Protein AF-A0A7D9E624-F1 (afdb_monomer_lite)

InterPro domains:
  IPR007064 Nmd3, N-terminal [PF04981] (1-89)
  IPR039768 Ribosomal export protein Nmd3 [PTHR12746] (1-91)

Structure (mmCIF, N/CA/C/O backbone):
data_AF-A0A7D9E624-F1
#
_entry.id   AF-A0A7D9E624-F1
#
loop_
_atom_site.group_PDB
_atom_site.id
_atom_site.type_symbol
_atom_site.label_atom_id
_atom_site.label_alt_id
_atom_site.label_comp_id
_atom_site.label_asym_id
_atom_site.label_entity_id
_atom_site.label_seq_id
_atom_site.pdbx_PDB_ins_code
_atom_site.Cartn_x
_atom_site.Cartn_y
_atom_site.Cartn_z
_atom_site.occupancy
_atom_site.B_iso_or_equiv
_atom_site.auth_seq_id
_atom_site.auth_comp_id
_atom_site.auth_asym_id
_atom_site.auth_atom_id
_atom_site.pdbx_PDB_model_num
ATOM 1 N N . MET A 1 1 ? -20.714 7.228 25.589 1.00 64.56 1 MET A N 1
ATOM 2 C CA . MET A 1 1 ? -19.821 8.012 24.701 1.00 64.56 1 MET A CA 1
ATOM 3 C C . MET A 1 1 ? -20.471 8.163 23.323 1.00 64.56 1 MET A C 1
ATOM 5 O O . MET A 1 1 ? -21.080 7.204 22.871 1.00 64.56 1 MET A O 1
ATOM 9 N N . CYS A 1 2 ? -20.442 9.335 22.669 1.00 79.88 2 CYS A N 1
ATOM 10 C CA . CYS A 1 2 ? -21.076 9.509 21.348 1.00 79.88 2 CYS A CA 1
ATOM 11 C C . CYS A 1 2 ? -20.124 9.132 20.194 1.00 79.88 2 CYS A C 1
ATOM 13 O O . CYS A 1 2 ? -18.904 9.136 20.354 1.00 79.88 2 CYS A O 1
ATOM 15 N N . VAL A 1 3 ? -20.678 8.858 19.006 1.00 79.12 3 VAL A N 1
ATOM 16 C CA . VAL A 1 3 ? -19.911 8.465 17.803 1.00 79.12 3 VAL A CA 1
ATOM 17 C C . VAL A 1 3 ? -18.862 9.515 17.408 1.00 79.12 3 VAL A C 1
ATOM 19 O O . VAL A 1 3 ? -17.805 9.167 16.889 1.00 79.12 3 VAL A O 1
ATOM 22 N N . ALA A 1 4 ? -19.127 10.798 17.669 1.00 80.06 4 ALA A N 1
ATOM 23 C CA . ALA A 1 4 ? -18.178 11.873 17.388 1.00 80.06 4 ALA A CA 1
ATOM 24 C C . ALA A 1 4 ? -16.951 11.818 18.313 1.00 80.06 4 ALA A C 1
ATOM 26 O O . ALA A 1 4 ? -15.835 11.928 17.820 1.00 80.06 4 ALA A O 1
ATOM 27 N N . CYS A 1 5 ? -17.146 11.577 19.614 1.00 78.75 5 CYS A N 1
ATOM 28 C CA . CYS A 1 5 ? -16.056 11.432 20.585 1.00 78.75 5 CYS A CA 1
ATOM 29 C C . CYS A 1 5 ? -15.226 10.159 20.352 1.00 78.75 5 CYS A C 1
ATOM 31 O O . CYS A 1 5 ? -14.006 10.193 20.478 1.00 78.75 5 CYS A O 1
ATOM 33 N N . LEU A 1 6 ? -15.870 9.058 19.946 1.00 77.69 6 LEU A N 1
ATOM 34 C CA . LEU A 1 6 ? -15.182 7.814 19.574 1.00 77.69 6 LEU A CA 1
ATOM 35 C C . LEU A 1 6 ? -14.207 8.020 18.405 1.00 77.69 6 LEU A C 1
ATOM 37 O O . LEU A 1 6 ? -13.103 7.488 18.423 1.00 77.69 6 LEU A O 1
ATOM 41 N N . ARG A 1 7 ? -14.582 8.824 17.400 1.00 77.19 7 ARG A N 1
ATOM 42 C CA . ARG A 1 7 ? -13.723 9.114 16.236 1.00 77.19 7 ARG A CA 1
ATOM 43 C C . ARG A 1 7 ? -12.483 9.939 16.577 1.00 77.19 7 ARG A C 1
ATOM 45 O O . ARG A 1 7 ? -11.508 9.850 15.842 1.00 77.19 7 ARG A O 1
ATOM 52 N N . THR A 1 8 ? -12.531 10.757 17.627 1.00 78.56 8 THR A N 1
ATOM 53 C CA . THR A 1 8 ? -11.393 11.580 18.065 1.00 78.56 8 THR A CA 1
ATOM 54 C C . THR A 1 8 ? -10.477 10.868 19.050 1.00 78.56 8 THR A C 1
ATOM 56 O O . THR A 1 8 ? -9.306 11.216 19.110 1.00 78.56 8 THR A O 1
ATOM 59 N N . GLN A 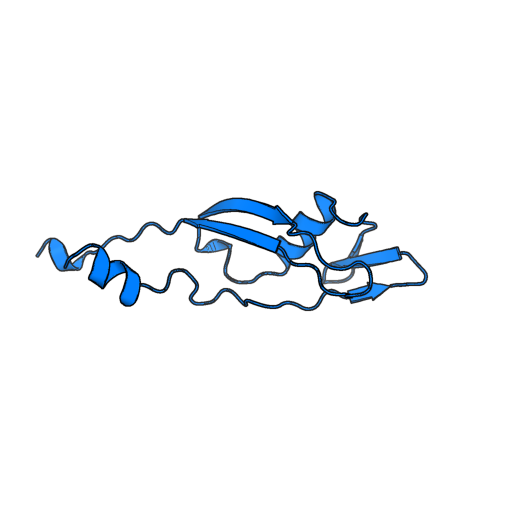1 9 ? -10.989 9.912 19.829 1.00 74.69 9 GLN A N 1
ATOM 60 C CA . GLN A 1 9 ? -10.184 9.178 20.811 1.00 74.69 9 GLN A CA 1
ATOM 61 C C . GLN A 1 9 ? -9.582 7.880 20.262 1.00 74.69 9 GLN A C 1
ATOM 63 O O . GLN A 1 9 ? -8.527 7.461 20.727 1.00 74.69 9 GLN A O 1
ATOM 68 N N . VAL A 1 10 ? -10.236 7.231 19.293 1.00 73.69 10 VAL A N 1
ATOM 69 C CA . VAL A 1 10 ? -9.782 5.942 18.757 1.00 73.69 10 VAL A CA 1
ATOM 70 C C . VAL A 1 10 ? -9.014 6.149 17.456 1.00 73.69 10 VAL A C 1
ATOM 72 O O . VAL A 1 10 ? -9.591 6.194 16.367 1.00 73.69 10 VAL A O 1
ATOM 75 N N . ASP A 1 11 ? -7.688 6.190 17.556 1.00 69.88 11 ASP A N 1
ATOM 76 C CA . ASP A 1 11 ? -6.815 6.202 16.388 1.00 69.88 11 ASP A CA 1
ATOM 77 C C . ASP A 1 11 ? -6.665 4.786 15.804 1.00 69.88 11 ASP A C 1
ATOM 79 O O . ASP A 1 11 ? -5.902 3.930 16.255 1.00 69.88 11 ASP A O 1
ATOM 83 N N . ILE A 1 12 ? -7.397 4.517 14.722 1.00 76.56 12 ILE A N 1
ATOM 84 C CA . ILE A 1 12 ? -7.349 3.225 14.011 1.00 76.56 12 ILE A CA 1
ATOM 85 C C . ILE A 1 12 ? -5.979 3.005 13.335 1.00 76.56 12 ILE A C 1
ATOM 87 O O . ILE A 1 12 ? -5.586 1.868 13.071 1.00 76.56 12 ILE A O 1
ATOM 91 N N . THR A 1 13 ? -5.238 4.083 13.066 1.00 73.75 13 THR A N 1
ATOM 92 C CA . THR A 1 13 ? -3.949 4.052 12.356 1.00 73.75 13 THR A CA 1
ATOM 93 C C . THR A 1 13 ? -2.729 3.847 13.255 1.00 73.75 13 THR A C 1
ATOM 95 O O . THR A 1 13 ? -1.603 3.863 12.752 1.00 73.75 13 THR A O 1
ATOM 98 N N . GLU A 1 14 ? -2.910 3.662 14.564 1.00 77.25 14 GLU A N 1
ATOM 99 C CA . GLU A 1 14 ? -1.798 3.426 15.488 1.00 77.25 14 GLU A CA 1
ATOM 100 C C . GLU A 1 14 ? -0.964 2.205 15.070 1.00 77.25 14 GLU A C 1
ATOM 102 O O . GLU A 1 14 ? -1.442 1.071 14.996 1.00 77.25 14 GLU A O 1
ATOM 107 N N . GLY A 1 15 ? 0.318 2.445 14.783 1.00 76.50 15 GLY A N 1
ATOM 108 C CA . GLY A 1 15 ? 1.275 1.409 14.393 1.00 76.50 15 GLY A CA 1
ATOM 109 C C . GLY A 1 15 ? 1.394 1.142 12.889 1.00 76.50 15 GLY A C 1
ATOM 110 O O . GLY A 1 15 ? 2.218 0.308 12.509 1.00 76.50 15 GLY A O 1
ATOM 111 N N . ILE A 1 16 ? 0.645 1.849 12.033 1.00 84.12 16 ILE A N 1
ATOM 112 C CA . ILE A 1 16 ? 0.808 1.768 10.573 1.00 84.12 16 ILE A CA 1
ATOM 113 C C . ILE A 1 16 ? 1.678 2.942 10.094 1.00 84.12 16 ILE A C 1
ATOM 115 O O . ILE A 1 16 ? 1.275 4.102 10.222 1.00 84.12 16 ILE A O 1
ATOM 119 N N . PRO A 1 17 ? 2.869 2.690 9.520 1.00 86.69 17 PRO A N 1
ATOM 120 C CA . PRO A 1 17 ? 3.700 3.761 8.989 1.00 86.69 17 PRO A CA 1
ATOM 121 C C . PRO A 1 17 ? 3.050 4.374 7.741 1.00 86.69 17 PRO A C 1
ATOM 123 O O . PRO A 1 17 ? 2.690 3.667 6.802 1.00 86.69 17 PRO A O 1
ATOM 126 N N . LYS A 1 18 ? 2.950 5.708 7.702 1.00 85.50 18 LYS A N 1
ATOM 127 C CA . LYS A 1 18 ? 2.374 6.455 6.565 1.00 85.50 18 LYS A CA 1
ATOM 128 C C . LYS A 1 18 ? 3.283 6.477 5.331 1.00 85.50 18 LYS A C 1
ATOM 130 O O . LYS A 1 18 ? 2.822 6.776 4.234 1.00 85.50 18 LYS A O 1
ATOM 135 N N . GLN A 1 19 ? 4.573 6.191 5.507 1.00 87.62 19 GLN A N 1
ATOM 136 C CA . GLN A 1 19 ? 5.571 6.234 4.446 1.00 87.62 19 GLN A CA 1
ATOM 137 C C . GLN A 1 19 ? 6.538 5.056 4.570 1.00 87.62 19 GLN A C 1
ATOM 139 O O . GLN A 1 19 ? 6.960 4.694 5.668 1.00 87.62 19 GLN A O 1
ATOM 144 N N . VAL A 1 20 ? 6.889 4.463 3.430 1.00 87.94 20 VAL A N 1
ATOM 145 C CA . VAL A 1 20 ? 7.802 3.320 3.333 1.00 87.94 20 VAL A CA 1
ATOM 146 C C . VAL A 1 20 ? 8.735 3.514 2.143 1.00 87.94 20 VAL A C 1
ATOM 148 O O . VAL A 1 20 ? 8.340 4.060 1.114 1.00 87.94 20 VAL A O 1
ATOM 151 N N . HIS A 1 21 ? 9.977 3.051 2.283 1.00 87.94 21 HIS A N 1
ATOM 152 C CA . HIS A 1 21 ? 10.965 3.060 1.210 1.00 87.94 21 HIS A CA 1
ATOM 153 C C . HIS A 1 21 ? 10.961 1.734 0.440 1.00 87.94 21 HIS A C 1
ATOM 155 O O . HIS A 1 21 ? 11.035 0.649 1.025 1.00 87.94 21 HIS A O 1
ATOM 161 N N . LEU A 1 22 ? 10.900 1.839 -0.887 1.00 87.69 22 LEU A N 1
ATOM 162 C CA . LEU A 1 22 ? 11.039 0.724 -1.818 1.00 87.69 22 LEU A CA 1
ATOM 163 C C . LEU A 1 22 ? 12.379 0.843 -2.538 1.00 87.69 22 LEU A C 1
ATOM 165 O O . LEU A 1 22 ? 12.703 1.900 -3.079 1.00 87.69 22 LEU A O 1
ATOM 169 N N . ASN A 1 23 ? 13.136 -0.251 -2.568 1.00 88.94 23 ASN A N 1
ATOM 170 C CA . ASN A 1 23 ? 14.392 -0.298 -3.305 1.00 88.94 23 ASN A CA 1
ATOM 171 C C . ASN A 1 23 ? 14.098 -0.809 -4.715 1.00 88.94 23 ASN A C 1
ATOM 173 O O . ASN A 1 23 ? 13.547 -1.900 -4.882 1.00 88.94 23 ASN A O 1
ATOM 177 N N . PHE A 1 24 ? 14.471 -0.011 -5.709 1.00 88.69 24 PHE A N 1
ATOM 178 C CA . PHE A 1 24 ? 14.281 -0.296 -7.125 1.00 88.69 24 PHE A CA 1
ATOM 179 C C . PHE A 1 24 ? 15.636 -0.294 -7.831 1.00 88.69 24 PHE A 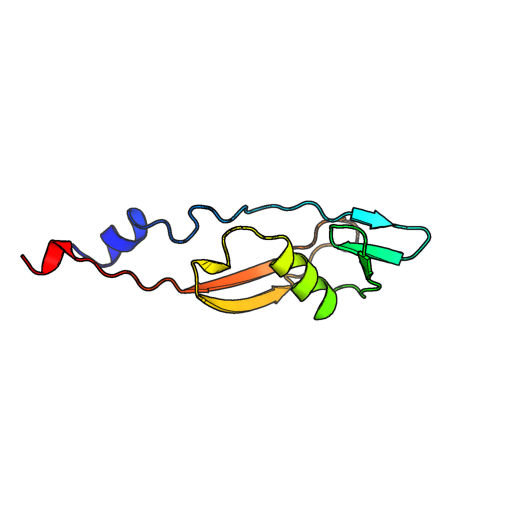C 1
ATOM 181 O O . PHE A 1 24 ? 16.400 0.668 -7.712 1.00 88.69 24 PHE A O 1
ATOM 188 N N . CYS A 1 25 ? 15.938 -1.366 -8.563 1.00 87.62 25 CYS A N 1
ATOM 189 C CA . CYS A 1 25 ? 17.145 -1.453 -9.376 1.00 87.62 25 CYS A CA 1
ATOM 190 C C . CYS A 1 25 ? 16.849 -0.971 -10.798 1.00 87.62 25 CYS A C 1
ATOM 192 O O . CYS A 1 25 ? 16.057 -1.589 -11.502 1.00 87.62 25 CYS A O 1
ATOM 194 N N . LYS A 1 26 ? 17.534 0.092 -11.242 1.00 84.62 26 LYS A N 1
ATOM 195 C CA . LYS A 1 26 ? 17.390 0.629 -12.606 1.00 84.62 26 LYS A CA 1
ATOM 196 C C . LYS A 1 26 ? 17.941 -0.293 -13.695 1.00 84.62 26 LYS A C 1
ATOM 198 O O . LYS A 1 26 ? 17.452 -0.241 -14.808 1.00 84.62 26 LYS A O 1
ATOM 203 N N . ALA A 1 27 ? 18.961 -1.097 -13.390 1.00 87.38 27 ALA A N 1
ATOM 204 C CA . ALA A 1 27 ? 19.587 -1.975 -14.380 1.00 87.38 27 ALA A CA 1
ATOM 205 C C . ALA A 1 27 ? 18.731 -3.213 -14.688 1.00 87.38 27 ALA A C 1
ATOM 207 O O . ALA A 1 27 ? 18.758 -3.717 -15.802 1.00 87.38 27 ALA A O 1
ATOM 208 N N . CYS A 1 28 ? 17.976 -3.697 -13.696 1.00 85.00 28 CYS A N 1
ATOM 209 C CA . CYS A 1 28 ? 17.184 -4.922 -13.815 1.00 85.00 28 CYS A CA 1
ATOM 210 C C . CYS A 1 28 ? 15.671 -4.671 -13.848 1.00 85.00 28 CYS A C 1
ATOM 212 O O . CYS A 1 28 ? 14.928 -5.636 -13.979 1.00 85.00 28 CYS A O 1
ATOM 214 N N . GLU A 1 29 ? 15.227 -3.426 -13.636 1.00 86.12 29 GLU A N 1
ATOM 215 C CA . GLU A 1 29 ? 13.815 -3.022 -13.502 1.00 86.12 29 GLU A CA 1
ATOM 216 C C . GLU A 1 29 ? 13.031 -3.856 -12.472 1.00 86.12 29 GLU A C 1
ATOM 218 O O . GLU A 1 29 ? 11.858 -4.189 -12.636 1.00 86.12 29 GLU A O 1
ATOM 223 N N . ARG A 1 30 ? 13.700 -4.221 -11.373 1.00 88.75 30 ARG A N 1
ATOM 224 C CA . ARG A 1 30 ? 13.147 -5.083 -10.318 1.00 88.75 30 ARG A CA 1
ATOM 225 C C . ARG A 1 30 ? 13.054 -4.356 -8.986 1.00 88.75 30 ARG A C 1
ATOM 227 O O . ARG A 1 30 ? 13.915 -3.542 -8.635 1.00 88.75 30 ARG A O 1
ATOM 234 N N . TYR A 1 31 ? 12.041 -4.728 -8.212 1.00 89.38 31 TYR A N 1
ATOM 235 C CA . TYR A 1 31 ? 11.827 -4.295 -6.838 1.00 89.38 31 TYR A CA 1
ATOM 236 C C . TYR A 1 31 ? 12.383 -5.323 -5.853 1.00 89.38 31 TYR A C 1
ATOM 238 O O . 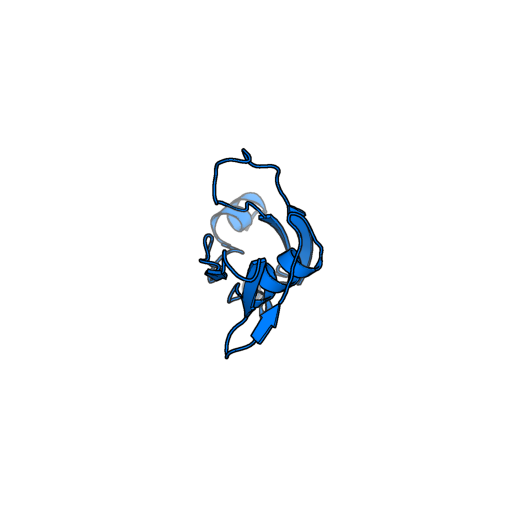TYR A 1 31 ? 12.210 -6.531 -6.025 1.00 89.38 31 TYR A O 1
ATOM 246 N N . LEU A 1 32 ? 13.031 -4.838 -4.793 1.00 88.19 32 LEU A N 1
ATOM 247 C CA . LEU A 1 32 ? 13.558 -5.689 -3.729 1.00 88.19 32 LEU A CA 1
ATOM 248 C C . LEU A 1 32 ? 12.476 -6.001 -2.686 1.00 88.19 32 LEU A C 1
ATOM 250 O O . LEU A 1 32 ? 12.035 -5.130 -1.924 1.00 88.19 32 LEU A O 1
ATOM 254 N N . GLN A 1 33 ? 12.142 -7.279 -2.575 1.00 83.12 33 GLN A N 1
ATOM 255 C CA . GLN A 1 33 ? 11.401 -7.852 -1.462 1.00 83.12 33 GLN A CA 1
ATOM 256 C C . GLN A 1 33 ? 12.407 -8.529 -0.495 1.00 83.12 33 GLN A C 1
ATOM 258 O O . GLN A 1 33 ? 13.054 -9.508 -0.873 1.00 83.12 33 GLN A O 1
ATOM 263 N N . PRO A 1 34 ? 12.578 -8.029 0.747 1.00 78.50 34 PRO A N 1
ATOM 264 C CA . PRO A 1 34 ? 13.400 -8.674 1.772 1.00 78.50 34 PRO A CA 1
ATOM 265 C C . PRO A 1 34 ? 12.869 -10.085 2.046 1.00 78.50 34 PRO A C 1
ATOM 267 O O . PRO A 1 34 ? 11.645 -10.250 2.053 1.00 78.50 34 PRO A O 1
ATOM 270 N N . PRO A 1 35 ? 13.728 -11.091 2.293 1.00 76.25 35 PRO A N 1
ATOM 271 C CA . PRO A 1 35 ? 15.150 -10.993 2.650 1.00 76.25 35 PRO A CA 1
ATOM 272 C C . PRO A 1 35 ? 16.145 -10.872 1.480 1.00 76.25 35 PRO A C 1
ATOM 274 O O . PRO A 1 35 ? 17.183 -10.256 1.679 1.00 76.25 35 PRO A O 1
ATOM 277 N N . ASN A 1 36 ? 15.862 -11.395 0.278 1.00 79.62 36 ASN A N 1
ATOM 278 C CA . ASN A 1 36 ? 16.769 -11.234 -0.879 1.00 79.62 36 ASN A CA 1
ATOM 279 C C . ASN A 1 36 ? 16.112 -11.491 -2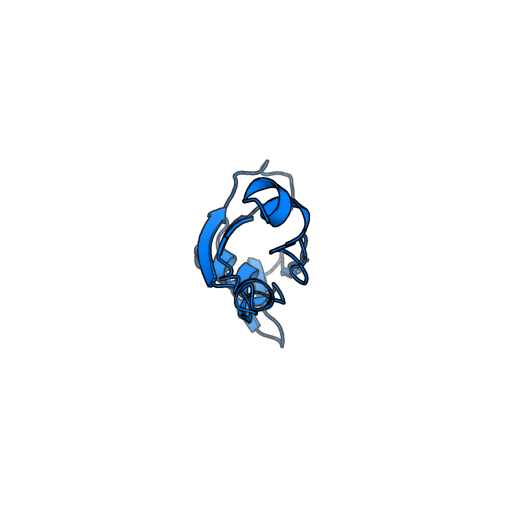.255 1.00 79.62 36 ASN A C 1
ATOM 281 O O . ASN A 1 36 ? 16.779 -11.842 -3.226 1.00 79.62 36 ASN A O 1
ATOM 285 N N . THR A 1 37 ? 14.787 -11.370 -2.345 1.00 86.31 37 THR A N 1
ATOM 286 C CA . THR A 1 37 ? 14.033 -11.688 -3.568 1.00 86.31 37 THR A CA 1
ATOM 287 C C . THR A 1 37 ? 13.804 -10.442 -4.413 1.00 86.31 37 THR A C 1
ATOM 289 O O . THR A 1 37 ? 13.353 -9.418 -3.903 1.00 86.31 37 THR A O 1
ATOM 292 N N . TRP A 1 38 ? 14.086 -10.532 -5.711 1.00 88.88 38 TRP A N 1
ATOM 293 C CA . TRP A 1 38 ? 13.848 -9.460 -6.675 1.00 88.88 38 TRP A CA 1
ATOM 294 C C . TRP A 1 38 ? 12.665 -9.821 -7.560 1.00 88.88 38 TRP A C 1
ATOM 296 O O . TRP A 1 38 ? 12.685 -10.865 -8.208 1.00 88.88 38 TRP A O 1
ATOM 306 N N . VAL A 1 39 ? 11.658 -8.954 -7.597 1.00 87.44 39 VAL A N 1
ATOM 307 C CA . VAL A 1 39 ? 10.430 -9.171 -8.368 1.00 87.44 39 VAL A CA 1
ATOM 308 C C . VAL A 1 39 ? 10.332 -8.095 -9.441 1.00 87.44 39 VAL A C 1
ATOM 310 O O . VAL A 1 39 ? 10.502 -6.909 -9.151 1.00 87.44 39 VAL A O 1
ATOM 313 N N . SER A 1 40 ? 10.117 -8.504 -10.688 1.00 87.44 40 SER A N 1
ATOM 314 C CA . SER A 1 40 ? 9.766 -7.585 -11.770 1.00 87.44 40 SER A CA 1
ATOM 315 C C . SER A 1 40 ? 8.300 -7.212 -11.610 1.00 87.44 40 SER A C 1
ATOM 317 O O . SER A 1 40 ? 7.461 -8.102 -11.659 1.00 87.44 40 SER A O 1
ATOM 319 N N . CYS A 1 41 ? 8.001 -5.929 -11.428 1.00 84.56 41 CYS A N 1
ATOM 320 C CA . CYS A 1 41 ? 6.627 -5.440 -11.357 1.00 84.56 41 CYS A CA 1
ATOM 321 C C . CYS A 1 41 ? 6.498 -4.232 -12.282 1.00 84.56 41 CYS A C 1
ATOM 323 O O . CYS A 1 41 ? 7.373 -3.364 -12.281 1.00 84.56 41 CYS A O 1
ATOM 325 N N . THR A 1 42 ? 5.398 -4.129 -13.020 1.00 84.81 42 THR A N 1
ATOM 326 C CA . THR A 1 42 ? 5.070 -2.903 -13.758 1.00 84.81 42 THR A CA 1
ATOM 327 C C . THR A 1 42 ? 4.495 -1.839 -12.818 1.00 84.81 42 THR A C 1
ATOM 329 O O . THR A 1 42 ? 3.988 -2.148 -11.730 1.00 84.81 42 THR A O 1
ATOM 332 N N . LEU A 1 43 ? 4.584 -0.569 -13.222 1.00 81.25 43 LEU A N 1
ATOM 333 C CA . LEU A 1 43 ? 3.915 0.531 -12.524 1.00 81.25 43 LEU A CA 1
ATOM 334 C C . LEU A 1 43 ? 2.401 0.278 -12.500 1.00 81.25 43 LEU A C 1
ATOM 336 O O . LEU A 1 43 ? 1.846 -0.243 -13.462 1.00 81.25 43 LEU A O 1
ATOM 340 N N . GLU A 1 44 ? 1.758 0.606 -11.379 1.00 81.81 44 GLU A N 1
ATOM 341 C CA . GLU A 1 44 ? 0.308 0.433 -11.170 1.00 81.81 44 GLU A CA 1
ATOM 342 C C . GLU A 1 44 ? -0.198 -1.023 -11.268 1.00 81.81 44 GLU A C 1
ATOM 344 O O . GLU A 1 44 ? -1.391 -1.280 -11.415 1.00 81.81 44 GLU A O 1
ATOM 349 N N . SER A 1 45 ? 0.695 -2.006 -11.117 1.00 87.25 45 SER A N 1
ATOM 350 C CA . SER A 1 45 ? 0.332 -3.426 -11.109 1.00 87.25 45 SER A CA 1
ATOM 351 C C . SER A 1 45 ? -0.136 -3.940 -9.746 1.00 87.25 45 SER A C 1
ATOM 353 O O . SER A 1 45 ? 0.269 -3.467 -8.678 1.00 87.25 45 SER A O 1
ATOM 355 N N . ARG A 1 46 ? -0.928 -5.018 -9.779 1.00 86.31 46 ARG A N 1
ATOM 356 C CA . ARG A 1 46 ? -1.345 -5.769 -8.582 1.00 86.31 46 ARG A CA 1
ATOM 357 C C . ARG A 1 46 ? -0.152 -6.318 -7.791 1.00 86.31 46 ARG A C 1
ATOM 359 O O . ARG A 1 46 ? -0.202 -6.395 -6.565 1.00 86.31 46 ARG A O 1
ATOM 366 N N . GLU A 1 47 ? 0.923 -6.681 -8.483 1.00 87.56 47 GLU A N 1
ATOM 367 C CA . GLU A 1 47 ? 2.143 -7.221 -7.877 1.00 87.56 47 GLU A CA 1
ATOM 368 C C . GLU A 1 47 ? 2.888 -6.159 -7.066 1.00 87.56 47 GLU A C 1
ATOM 370 O O . GLU A 1 47 ? 3.309 -6.418 -5.936 1.00 87.56 47 GLU A O 1
ATOM 375 N N . LEU A 1 48 ? 2.990 -4.938 -7.603 1.00 88.44 48 LEU A N 1
ATOM 376 C CA . LEU A 1 48 ? 3.580 -3.808 -6.891 1.00 88.44 48 LEU A CA 1
ATOM 377 C C . LEU A 1 48 ? 2.765 -3.464 -5.641 1.00 88.44 48 LEU A C 1
ATOM 379 O O . LEU A 1 48 ? 3.332 -3.213 -4.578 1.00 88.44 48 LEU A O 1
ATOM 383 N N . LEU A 1 49 ? 1.435 -3.531 -5.739 1.00 89.62 49 LEU A N 1
ATOM 384 C CA . LEU A 1 49 ? 0.545 -3.306 -4.604 1.00 89.62 49 LEU A CA 1
ATOM 385 C C . LEU A 1 49 ? 0.773 -4.351 -3.506 1.00 89.62 49 LEU A C 1
ATOM 387 O O . LEU A 1 49 ? 0.930 -3.998 -2.336 1.00 89.62 49 LEU A O 1
ATOM 391 N N . ALA A 1 50 ? 0.869 -5.631 -3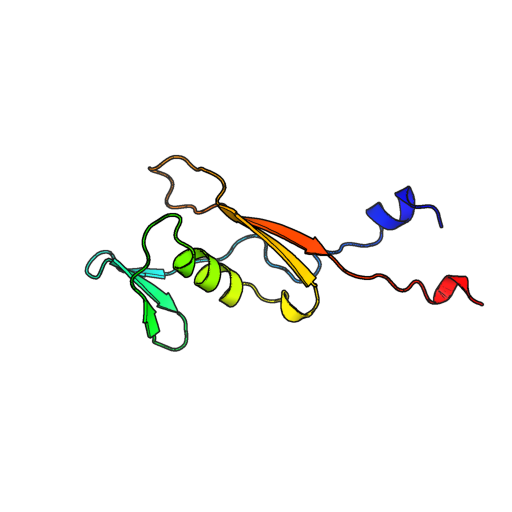.874 1.00 88.56 50 ALA A N 1
ATOM 392 C CA . ALA A 1 50 ? 1.163 -6.702 -2.927 1.00 88.56 50 ALA A CA 1
ATOM 393 C C . ALA A 1 50 ? 2.518 -6.500 -2.227 1.00 88.56 50 ALA A C 1
ATOM 395 O O . ALA A 1 50 ? 2.637 -6.734 -1.022 1.00 88.56 50 ALA A O 1
ATOM 396 N N . LEU A 1 51 ? 3.533 -6.023 -2.953 1.00 88.81 51 LEU A N 1
ATOM 397 C CA . LEU A 1 51 ? 4.847 -5.713 -2.391 1.00 88.81 51 LEU A CA 1
ATOM 398 C C . LEU A 1 51 ? 4.779 -4.544 -1.394 1.00 88.81 51 LEU A C 1
ATOM 400 O O . LEU A 1 51 ? 5.366 -4.630 -0.312 1.00 88.81 51 LEU A O 1
ATOM 404 N N . CYS A 1 52 ? 4.016 -3.493 -1.709 1.00 88.12 52 CYS A N 1
ATOM 405 C CA . CYS A 1 52 ? 3.750 -2.380 -0.794 1.00 88.12 52 CYS A CA 1
ATOM 406 C C . CYS A 1 52 ? 3.054 -2.847 0.493 1.00 88.12 52 CYS A C 1
ATOM 408 O O . CYS A 1 52 ? 3.495 -2.494 1.586 1.00 88.12 52 CYS A O 1
ATOM 410 N N . LEU A 1 53 ? 2.013 -3.680 0.381 1.00 87.81 53 LEU A N 1
ATOM 411 C CA . LEU A 1 53 ? 1.285 -4.209 1.539 1.00 87.81 53 LEU A CA 1
ATOM 412 C C . LEU A 1 53 ? 2.176 -5.081 2.431 1.00 87.81 53 LEU A C 1
ATOM 414 O O . LEU A 1 53 ? 2.164 -4.922 3.645 1.00 87.81 53 LEU A O 1
ATOM 418 N N . LYS A 1 54 ? 3.013 -5.950 1.851 1.00 85.88 54 LYS A N 1
ATOM 419 C CA . LYS A 1 54 ? 3.949 -6.791 2.624 1.00 85.88 54 LYS A CA 1
ATOM 420 C C . LYS A 1 54 ? 4.977 -5.982 3.416 1.00 85.88 54 LYS A C 1
ATOM 422 O O . LYS A 1 54 ? 5.472 -6.441 4.441 1.00 85.88 54 LYS A O 1
ATOM 427 N N . LYS A 1 55 ? 5.345 -4.799 2.922 1.00 85.44 55 LYS A N 1
ATOM 428 C CA . LYS A 1 55 ? 6.312 -3.913 3.578 1.00 85.44 55 LYS A CA 1
ATOM 429 C C . LYS A 1 55 ? 5.706 -3.110 4.726 1.00 85.44 55 LYS A C 1
ATOM 431 O O . LYS A 1 55 ? 6.447 -2.681 5.613 1.00 85.44 55 LYS A O 1
ATOM 436 N N . LEU A 1 56 ? 4.394 -2.889 4.709 1.00 84.88 56 LEU A N 1
ATOM 437 C CA . LEU A 1 56 ? 3.690 -2.181 5.769 1.00 84.88 56 LEU A CA 1
ATOM 438 C C . LEU A 1 56 ? 3.567 -3.078 7.004 1.00 84.88 56 LEU A C 1
ATOM 440 O O . LEU A 1 56 ? 2.966 -4.150 6.975 1.00 84.88 56 LEU A O 1
ATOM 444 N N . LYS A 1 57 ? 4.131 -2.616 8.121 1.00 80.56 57 LYS A N 1
ATOM 445 C CA . LYS A 1 57 ? 3.947 -3.247 9.432 1.00 80.56 57 LYS A CA 1
ATOM 446 C C . LYS A 1 57 ? 2.593 -2.817 10.010 1.00 80.56 57 LYS A C 1
ATOM 448 O O . LYS A 1 57 ? 2.159 -1.694 9.780 1.00 80.56 57 LYS A O 1
ATOM 453 N N . GLY A 1 58 ? 1.931 -3.706 10.750 1.00 80.00 58 GLY A N 1
ATOM 454 C CA . GLY A 1 58 ? 0.680 -3.393 11.460 1.00 80.00 58 GLY A CA 1
ATOM 455 C C . GLY A 1 58 ? -0.618 -3.770 10.736 1.00 80.00 58 GLY A C 1
ATOM 456 O O . GLY A 1 58 ? -1.665 -3.783 11.376 1.00 80.00 58 GLY A O 1
ATOM 457 N N . LEU A 1 59 ? -0.562 -4.183 9.462 1.00 80.50 59 LEU A N 1
ATOM 458 C CA . LEU A 1 59 ? -1.748 -4.635 8.716 1.00 80.50 59 LEU A CA 1
ATOM 459 C C . LEU A 1 59 ? -2.397 -5.903 9.291 1.00 80.50 59 LEU A C 1
ATOM 461 O O . LEU A 1 59 ? -3.574 -6.123 9.066 1.00 80.50 59 LEU A O 1
ATOM 465 N N . SER A 1 60 ? -1.682 -6.720 10.067 1.00 78.44 60 SER A N 1
ATOM 466 C CA . SER A 1 60 ? -2.249 -7.936 10.674 1.00 78.44 60 SER A CA 1
ATOM 467 C C . SER A 1 60 ? -3.283 -7.656 11.771 1.00 78.44 60 SER A C 1
ATOM 469 O O . SER A 1 60 ? -4.042 -8.550 12.125 1.00 78.44 60 SER A O 1
ATOM 471 N N . LYS A 1 61 ? -3.298 -6.440 12.334 1.00 78.81 61 LYS A N 1
ATOM 472 C CA . LYS A 1 61 ? -4.221 -6.042 13.411 1.00 78.81 61 LYS A CA 1
ATOM 473 C C . LYS A 1 61 ? -5.522 -5.425 12.892 1.00 78.81 61 LYS A C 1
ATOM 475 O O . LYS A 1 61 ? -6.431 -5.181 13.678 1.00 78.81 61 LYS A O 1
ATOM 480 N N . VAL A 1 62 ? -5.588 -5.114 11.600 1.00 83.31 62 VAL A N 1
ATOM 481 C CA . VAL A 1 62 ? -6.713 -4.417 10.970 1.00 83.31 62 VAL A CA 1
ATOM 482 C C . VAL A 1 62 ? -7.179 -5.199 9.751 1.00 83.31 62 VAL A C 1
ATOM 484 O O . VAL A 1 62 ? -6.387 -5.831 9.059 1.00 83.31 62 VAL A O 1
ATOM 487 N N . ARG A 1 63 ? -8.476 -5.167 9.460 1.00 86.88 63 ARG A N 1
ATOM 488 C CA . ARG A 1 63 ? -9.020 -5.798 8.257 1.00 86.88 63 ARG A CA 1
ATOM 489 C C . ARG A 1 63 ? -8.859 -4.830 7.090 1.00 86.88 63 ARG A C 1
ATOM 491 O O . ARG A 1 63 ? -9.390 -3.724 7.125 1.00 86.88 63 ARG A O 1
ATOM 498 N N . LEU A 1 64 ? -8.111 -5.225 6.065 1.00 86.50 64 LEU A N 1
ATOM 499 C CA . LEU A 1 64 ? -8.013 -4.466 4.818 1.00 86.50 64 LEU A CA 1
ATOM 500 C C . LEU A 1 64 ? -9.281 -4.713 3.987 1.00 86.50 64 LEU A C 1
ATOM 502 O O . LEU A 1 64 ? -9.591 -5.864 3.689 1.00 86.50 64 LEU A O 1
ATOM 506 N N . ILE A 1 65 ? -10.003 -3.649 3.633 1.00 90.00 65 ILE A N 1
ATOM 507 C CA . ILE A 1 65 ? -11.187 -3.715 2.763 1.00 90.00 65 ILE A CA 1
ATOM 508 C C . ILE A 1 65 ? -10.772 -3.526 1.307 1.00 90.00 65 ILE A C 1
ATOM 510 O O . ILE A 1 65 ? -11.150 -4.309 0.442 1.00 90.00 65 ILE A O 1
ATOM 514 N N . ASP A 1 66 ? -10.006 -2.469 1.047 1.00 90.19 66 ASP A N 1
ATOM 515 C CA . ASP A 1 66 ? -9.657 -2.045 -0.303 1.00 90.19 66 ASP A CA 1
ATOM 516 C C . ASP A 1 66 ? -8.269 -1.400 -0.329 1.00 90.19 66 ASP A C 1
ATOM 518 O O . ASP A 1 66 ? -7.815 -0.805 0.656 1.00 90.19 66 ASP A O 1
ATOM 522 N N . ALA A 1 67 ? -7.591 -1.529 -1.463 1.00 91.25 67 ALA A N 1
ATOM 523 C CA . ALA A 1 67 ? -6.302 -0.913 -1.710 1.00 91.25 67 ALA A CA 1
ATOM 524 C C . ALA A 1 67 ? -6.190 -0.541 -3.189 1.00 91.25 67 ALA A C 1
ATOM 526 O O . ALA A 1 67 ? -6.393 -1.383 -4.062 1.00 91.25 67 ALA A O 1
ATOM 527 N N . GLY A 1 68 ? -5.795 0.700 -3.468 1.00 91.44 68 GLY A N 1
ATOM 528 C CA . GLY A 1 68 ? -5.668 1.203 -4.832 1.00 91.44 68 GLY A CA 1
ATOM 529 C C . GLY A 1 68 ? -4.558 2.234 -4.979 1.00 91.44 68 GLY A C 1
ATOM 530 O O . GLY A 1 68 ? -4.154 2.882 -4.011 1.00 91.44 68 GLY A O 1
ATOM 531 N N . PHE A 1 69 ? -4.053 2.392 -6.198 1.00 91.00 69 PHE A N 1
ATOM 532 C CA . PHE A 1 69 ? -3.102 3.454 -6.510 1.00 91.00 69 PHE A CA 1
ATOM 533 C C . PHE A 1 69 ? -3.820 4.786 -6.685 1.00 91.00 69 PHE A C 1
ATOM 535 O O . PHE A 1 69 ? -4.931 4.858 -7.204 1.00 91.00 69 PHE A O 1
ATOM 542 N N . VAL A 1 70 ? -3.167 5.848 -6.228 1.00 90.19 70 VAL A N 1
ATOM 543 C CA . VAL A 1 70 ? -3.574 7.218 -6.521 1.00 90.19 70 VAL A CA 1
ATOM 544 C C . VAL A 1 70 ? -2.591 7.749 -7.543 1.00 90.19 70 VAL A C 1
ATOM 546 O O . VAL A 1 70 ? -1.385 7.717 -7.291 1.00 90.19 70 VAL A O 1
ATOM 549 N N . TRP A 1 71 ? -3.111 8.243 -8.667 1.00 85.50 71 TRP A N 1
ATOM 550 C CA . TRP A 1 71 ? -2.282 8.818 -9.716 1.00 85.50 71 TRP A CA 1
ATOM 551 C C . TRP A 1 71 ? -1.380 9.919 -9.146 1.00 85.50 71 TRP A C 1
ATOM 553 O O . TRP A 1 71 ? -1.801 10.778 -8.362 1.00 85.50 71 TRP A O 1
ATOM 563 N N . THR A 1 72 ? -0.113 9.866 -9.530 1.00 84.75 72 THR A N 1
ATOM 564 C CA . THR A 1 72 ? 0.916 10.834 -9.159 1.00 84.75 72 THR A CA 1
ATOM 565 C C . THR A 1 72 ? 1.688 11.250 -10.394 1.00 84.75 72 THR A C 1
ATOM 567 O O . THR A 1 72 ? 1.851 10.457 -11.315 1.00 84.75 72 THR A O 1
ATOM 570 N N . GLU A 1 73 ? 2.222 12.469 -10.370 1.00 86.12 73 GLU A N 1
ATOM 571 C CA . GLU A 1 73 ? 3.062 13.011 -11.438 1.00 86.12 73 GLU A CA 1
ATOM 572 C C . GLU A 1 73 ? 4.187 12.022 -11.836 1.00 86.12 73 GLU A C 1
ATOM 574 O O . GLU A 1 73 ? 4.930 11.577 -10.947 1.00 86.12 73 GLU A O 1
ATOM 579 N N . PRO A 1 74 ? 4.389 11.727 -13.138 1.00 67.50 74 PRO A N 1
ATOM 580 C CA . PRO A 1 74 ? 5.346 10.721 -13.627 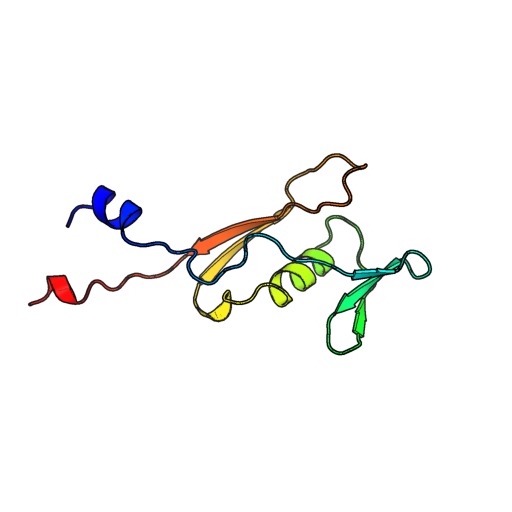1.00 67.50 74 PRO A CA 1
ATOM 581 C C . PRO A 1 74 ? 6.809 10.946 -13.214 1.00 67.50 74 PRO A C 1
ATOM 583 O O . PRO A 1 74 ? 7.602 10.008 -13.166 1.00 67.50 74 PRO A O 1
ATOM 586 N N . HIS A 1 75 ? 7.189 12.189 -12.907 1.00 72.44 75 HIS A N 1
ATOM 587 C CA . HIS A 1 75 ? 8.547 12.537 -12.471 1.00 72.44 75 HIS A CA 1
ATOM 588 C C . HIS A 1 75 ? 8.785 12.326 -10.975 1.00 72.44 75 HIS A C 1
ATOM 590 O O . HIS A 1 75 ? 9.931 12.260 -10.514 1.00 72.44 75 HIS A O 1
ATOM 596 N N . SER A 1 76 ? 7.712 12.221 -10.192 1.00 73.38 76 SER A N 1
ATOM 597 C CA . SER A 1 76 ? 7.832 11.962 -8.771 1.00 73.38 76 SER A CA 1
ATOM 598 C C . SER A 1 76 ? 8.114 10.473 -8.584 1.00 73.38 76 SER A C 1
ATOM 600 O O . SER A 1 76 ? 7.286 9.620 -8.871 1.00 73.38 76 SER A O 1
ATOM 602 N N . LYS A 1 77 ? 9.300 10.120 -8.079 1.00 80.56 77 LYS A N 1
ATOM 603 C CA . LYS A 1 77 ? 9.643 8.735 -7.685 1.00 80.56 77 LYS A CA 1
ATOM 604 C C . LYS A 1 77 ? 8.869 8.289 -6.430 1.00 80.56 77 LYS A C 1
ATOM 606 O O . LYS A 1 77 ? 9.428 7.662 -5.533 1.00 80.56 77 LYS A O 1
ATOM 611 N N . ARG A 1 78 ? 7.612 8.709 -6.302 1.00 87.19 78 ARG A N 1
ATOM 612 C CA . ARG A 1 78 ? 6.742 8.543 -5.143 1.00 87.19 78 ARG A CA 1
ATOM 613 C C . ARG A 1 78 ? 5.481 7.844 -5.614 1.00 87.19 78 ARG A C 1
ATOM 615 O O . ARG A 1 78 ? 4.787 8.354 -6.477 1.00 87.19 78 ARG A O 1
ATOM 622 N N . ILE A 1 79 ? 5.181 6.709 -5.000 1.00 87.62 79 ILE A N 1
ATOM 623 C CA . ILE A 1 79 ? 3.969 5.942 -5.272 1.00 87.62 79 ILE A CA 1
ATOM 624 C C . ILE A 1 79 ? 3.003 6.233 -4.131 1.00 87.62 79 ILE A C 1
ATOM 626 O O . ILE A 1 79 ? 3.332 5.986 -2.968 1.00 87.62 79 ILE A O 1
ATOM 630 N N . LYS A 1 80 ? 1.832 6.790 -4.445 1.00 89.75 80 LYS A N 1
ATOM 631 C CA . LYS A 1 80 ? 0.765 6.992 -3.461 1.00 89.75 80 LYS A CA 1
ATOM 632 C C . LYS A 1 80 ? -0.229 5.842 -3.557 1.00 89.75 80 LYS A C 1
ATOM 634 O O . LYS A 1 80 ? -0.714 5.515 -4.636 1.00 89.75 80 LYS A O 1
ATOM 639 N N . VAL A 1 81 ? -0.538 5.245 -2.411 1.00 89.94 81 VAL A N 1
ATOM 640 C CA . VAL A 1 81 ? -1.513 4.158 -2.291 1.00 89.94 81 VAL A CA 1
ATOM 641 C C . VAL A 1 81 ? -2.599 4.610 -1.327 1.00 89.94 81 VAL A C 1
ATOM 643 O O . VAL A 1 81 ? -2.303 5.089 -0.232 1.00 89.94 81 VAL A O 1
ATOM 646 N N . LYS A 1 82 ? -3.855 4.471 -1.741 1.00 91.06 82 LYS A N 1
ATOM 647 C CA . LYS A 1 82 ? -5.023 4.627 -0.882 1.00 91.06 82 LYS A CA 1
ATOM 648 C C . LYS A 1 82 ? -5.345 3.265 -0.277 1.00 91.06 82 LYS A C 1
ATOM 650 O O . LYS A 1 82 ? -5.477 2.287 -1.005 1.00 91.06 82 LYS A O 1
ATOM 655 N N . LEU A 1 83 ? -5.461 3.216 1.045 1.00 89.31 83 LEU A N 1
ATOM 656 C CA . LEU A 1 83 ? -5.820 2.014 1.793 1.00 89.31 83 LEU A CA 1
ATOM 657 C C . LEU A 1 83 ? -7.110 2.280 2.562 1.00 89.31 83 LEU A C 1
ATOM 659 O O . LEU A 1 83 ? -7.209 3.281 3.273 1.00 89.31 83 LEU A O 1
ATOM 663 N N . THR A 1 84 ? -8.069 1.372 2.438 1.00 90.19 84 THR A N 1
ATOM 664 C CA . THR A 1 84 ? -9.309 1.377 3.213 1.00 90.19 84 THR A CA 1
ATOM 665 C C . THR A 1 84 ? -9.228 0.238 4.220 1.00 90.19 84 THR A C 1
ATOM 667 O O . THR A 1 84 ? -9.191 -0.933 3.839 1.00 90.19 84 THR A O 1
ATOM 670 N N . ILE A 1 85 ? -9.161 0.578 5.506 1.00 88.44 85 ILE A N 1
ATOM 671 C CA . ILE A 1 85 ? -9.039 -0.375 6.616 1.00 88.44 85 ILE A CA 1
ATOM 672 C C . ILE A 1 85 ? -10.250 -0.294 7.543 1.00 88.44 85 ILE A C 1
ATOM 674 O O . ILE A 1 85 ? -10.843 0.769 7.719 1.00 88.44 85 ILE A O 1
ATOM 678 N N . GLN A 1 86 ? -10.574 -1.420 8.166 1.00 86.44 86 GLN A N 1
ATOM 679 C CA . GLN A 1 86 ? -11.606 -1.561 9.181 1.00 86.44 86 GLN A CA 1
ATOM 680 C C . GLN A 1 86 ? -11.001 -2.192 10.431 1.00 86.44 86 GLN A C 1
ATOM 682 O O . GLN A 1 86 ? -10.291 -3.196 10.364 1.00 86.44 86 GLN A O 1
ATOM 687 N N . LYS A 1 87 ? -11.297 -1.606 11.587 1.00 82.94 87 LYS A N 1
ATOM 688 C CA . LYS A 1 87 ? -10.958 -2.155 12.897 1.00 82.94 87 LYS A CA 1
ATOM 689 C C . LYS A 1 87 ? -12.252 -2.248 13.686 1.00 82.94 87 LYS A C 1
ATOM 691 O O . LYS A 1 87 ? -12.960 -1.253 13.815 1.00 82.94 87 LYS A O 1
ATOM 696 N N . GLU A 1 88 ? -12.575 -3.446 14.149 1.00 74.88 88 GLU A N 1
ATOM 697 C CA . GLU A 1 88 ? -13.681 -3.637 15.079 1.00 74.88 88 GLU A CA 1
ATOM 698 C C . GLU A 1 88 ? -13.226 -3.128 16.443 1.00 74.88 88 GLU A C 1
ATOM 700 O O . GLU A 1 88 ? -12.150 -3.483 16.928 1.00 74.88 88 GLU A O 1
ATOM 705 N N . PHE A 1 89 ? -14.015 -2.228 17.017 1.00 67.88 89 PHE A N 1
ATOM 706 C CA . PHE A 1 89 ? -13.780 -1.700 18.347 1.00 67.88 89 PHE A CA 1
ATOM 707 C C . PHE A 1 89 ? -14.824 -2.310 19.275 1.00 67.88 89 PHE A C 1
ATOM 709 O O . PHE A 1 89 ? -16.021 -2.166 19.030 1.00 67.88 89 PHE A O 1
ATOM 716 N N . VAL A 1 90 ? -14.367 -3.017 20.307 1.00 62.41 90 VAL A N 1
ATOM 717 C CA . VAL A 1 90 ? -15.228 -3.522 21.378 1.00 62.41 90 VAL A CA 1
ATOM 718 C C . VAL A 1 90 ? -14.964 -2.646 22.591 1.00 62.41 90 VAL A C 1
ATOM 720 O O . VAL A 1 90 ? -13.926 -2.764 23.236 1.00 62.41 90 VAL A O 1
ATOM 723 N N . ASP A 1 91 ? -15.889 -1.731 22.854 1.00 59.31 91 ASP A N 1
ATOM 724 C CA . ASP A 1 91 ? -15.872 -0.887 24.043 1.00 59.31 91 ASP A CA 1
ATOM 725 C C . ASP A 1 91 ? -16.414 -1.717 25.220 1.00 59.31 91 ASP A C 1
ATOM 727 O O . ASP A 1 91 ? -17.626 -1.873 25.388 1.00 59.31 91 ASP A O 1
ATOM 731 N N . LEU A 1 92 ? -15.512 -2.367 25.962 1.00 55.62 92 LEU A N 1
ATOM 732 C CA . LEU A 1 92 ? -15.871 -3.211 27.110 1.00 55.62 92 LEU A CA 1
ATOM 733 C C . LEU A 1 92 ? -16.257 -2.390 28.353 1.00 55.62 92 LEU A C 1
ATOM 735 O O . LEU A 1 92 ? -16.819 -2.956 29.285 1.00 55.62 92 LEU A O 1
ATOM 739 N N . GLU A 1 93 ? -16.013 -1.075 28.373 1.00 53.69 93 GLU A N 1
ATOM 740 C CA . GLU A 1 93 ? -16.335 -0.208 29.519 1.00 53.69 93 GLU A CA 1
ATOM 741 C C . GLU A 1 93 ? -17.805 0.235 29.556 1.00 53.69 93 GLU A C 1
ATOM 743 O O . GLU A 1 93 ? -18.245 0.813 30.542 1.00 53.69 93 GLU A O 1
ATOM 748 N N . CYS A 1 94 ? -18.597 -0.053 28.516 1.00 45.69 94 CYS A N 1
ATOM 749 C CA . CYS A 1 94 ? -19.999 0.371 28.438 1.00 45.69 94 CYS A CA 1
ATOM 750 C C . CYS A 1 94 ? -21.017 -0.713 28.867 1.00 45.69 94 CYS A C 1
ATOM 752 O O . CYS A 1 94 ? -22.220 -0.503 28.714 1.00 45.69 94 CYS A O 1
ATOM 754 N N . TRP A 1 95 ? -20.545 -1.867 29.360 1.00 41.09 95 TRP A N 1
ATOM 755 C CA . TRP A 1 95 ? -21.368 -3.009 29.804 1.00 41.09 95 TRP A CA 1
ATOM 756 C C . TRP A 1 95 ? -21.332 -3.268 31.324 1.00 41.09 95 TRP A C 1
ATOM 758 O O . TRP A 1 95 ? -21.957 -4.226 31.782 1.00 41.09 95 TRP A O 1
ATOM 768 N N . ILE A 1 96 ? -20.624 -2.437 32.096 1.00 38.78 96 ILE A N 1
ATOM 769 C CA . ILE A 1 96 ? -20.571 -2.458 33.571 1.00 38.78 96 ILE A CA 1
ATOM 770 C C . ILE A 1 96 ? -21.101 -1.118 34.076 1.00 38.78 96 ILE A C 1
ATOM 772 O O . ILE A 1 96 ? -21.894 -1.134 35.042 1.00 38.78 96 ILE A O 1
#

pLDDT: mean 81.26, std 10.56, range [38.78, 91.44]

Foldseek 3Di:
DDPVVCVVPDDPCPQWDPDDDWDADPVVCWTDDPPGDTHRDDPQDPVVQVSVVVRIPPCVQWAWDDKGWDDDDPPPPDTDMDTDIHHDDDPPVVPD

Organism: Paramuricea clavata (NCBI:txid317549)

Sequence (96 aa):
MCVACLRTQVDITEGIPKQVHLNFCKACERYLQPPNTWVSCTLESRELLALCLKKLKGLSKVRLIDAGFVWTEPHSKRIKVKLTIQKEFVDLECWI

Radius of gyration: 17.46 Å; chains: 1; bounding box: 41×25×48 Å

Secondary structure (DSSP, 8-state):
--HHHHHHH--TTTT--S-----EETTTTEEEETTTEEEE--TT-HHHHHHHHHH-TTGGGSEEEEEEEE---TT----EEEEEEE-----GGG--